Protein 3Q1D (pdb70)

Organism: Homo sapiens (NCBI:txid9606)

Secondary structure (DSSP, 8-state):
---B-SSSTTSBEEEEETTTTEEEEHHHHHTSTTTTS-EEE-GGGT-

Radius of gyration: 9.71 Å; Cα contacts (8 Å, |Δi|>4): 88; chains: 1; bounding box: 25×27×17 Å

Sequence (47 aa):
QHLMCEEHEEEKINIYCLSCEVPTCSSLCKVFGAHKDCEVAPLPTIYK

Structure (mmCIF, N/CA/C/O backbone):
data_3Q1D
#
_entry.id   3Q1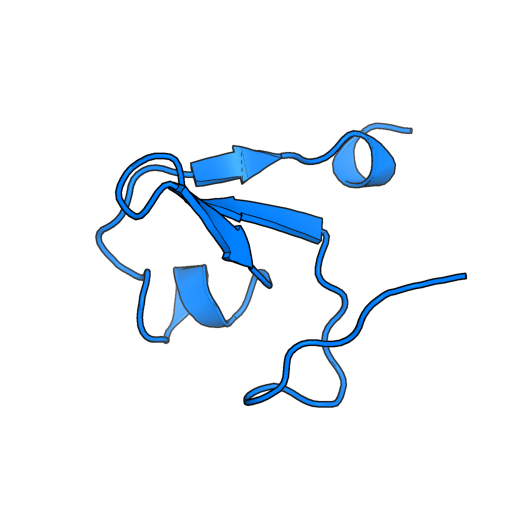D
#
_cell.length_a   47.276
_cell.length_b   47.276
_cell.length_c   87.047
_cell.angle_alpha   90.00
_cell.angle_beta   90.00
_cell.angle_gamma   120.00
#
_symmetry.space_group_name_H-M   'P 62 2 2'
#
loop_
_entity.id
_entity.type
_entity.pdbx_description
1 polymer 'Tripartite motif-containing protein 54'
2 non-polymer 'ZINC ION'
3 water water
#
loop_
_atom_site.group_PDB
_atom_site.id
_atom_site.type_symbol
_atom_site.label_atom_id
_atom_site.label_alt_id
_atom_site.label_comp_id
_atom_site.label_asym_id
_atom_site.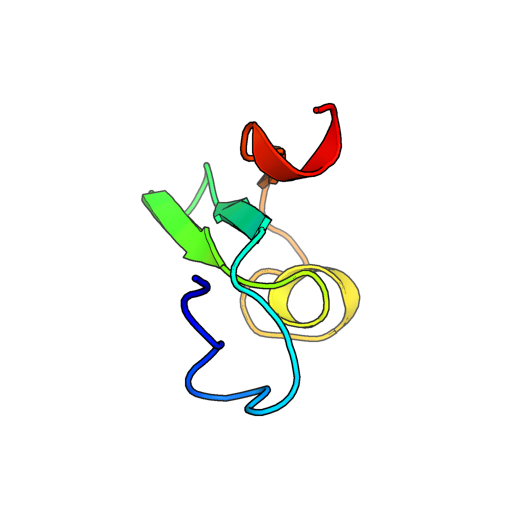label_entity_id
_atom_site.label_seq_id
_atom_site.pdbx_PDB_ins_code
_atom_site.Cartn_x
_atom_site.Cartn_y
_atom_site.Cartn_z
_atom_site.occupancy
_atom_site.B_iso_or_equiv
_atom_site.auth_seq_id
_atom_site.auth_comp_id
_atom_site.auth_asym_id
_atom_site.auth_atom_id
_atom_site.pdbx_PDB_model_num
ATOM 1 N N . GLN A 1 1 ? 28.150 2.371 9.559 1.00 62.47 122 GLN A N 1
ATOM 2 C CA . GLN A 1 1 ? 27.229 2.891 10.613 1.00 56.45 122 GLN A CA 1
ATOM 3 C C . GLN A 1 1 ? 26.919 4.375 10.432 1.00 47.40 122 GLN A C 1
ATOM 4 O O . GLN A 1 1 ? 27.812 5.219 10.520 1.00 45.81 122 GLN A O 1
ATOM 10 N N . HIS A 1 2 ? 25.647 4.682 10.188 1.00 43.43 123 HIS A N 1
ATOM 11 C CA . HIS A 1 2 ? 25.206 6.051 9.887 1.00 36.81 123 HIS A CA 1
ATOM 12 C C . HIS A 1 2 ? 23.901 6.422 10.576 1.00 33.54 123 HIS A C 1
ATOM 13 O O . HIS A 1 2 ? 23.060 5.563 10.807 1.00 37.58 123 HIS A O 1
ATOM 20 N N . LEU A 1 3 ? 23.733 7.702 10.896 1.00 28.89 124 LEU A N 1
ATOM 21 C CA . LEU A 1 3 ? 22.430 8.242 11.253 1.00 26.54 124 LEU A CA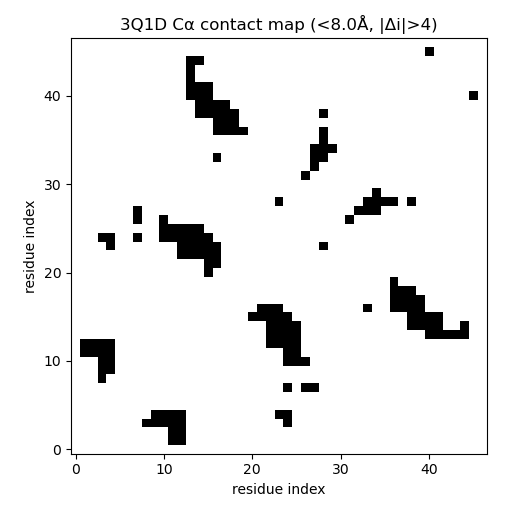 1
ATOM 22 C C . LEU A 1 3 ? 21.809 8.747 9.987 1.00 23.45 124 LEU A C 1
ATOM 23 O O . LEU A 1 3 ? 22.499 9.363 9.166 1.00 22.16 124 LEU A O 1
ATOM 28 N N . MET A 1 4 ? 20.511 8.508 9.829 1.00 23.30 125 MET A N 1
ATOM 29 C CA . MET A 1 4 ? 19.784 9.001 8.666 1.00 21.64 125 MET A CA 1
ATOM 30 C C . MET A 1 4 ? 18.921 10.162 9.084 1.00 20.26 125 MET A C 1
ATOM 31 O O . MET A 1 4 ? 18.432 10.214 10.221 1.00 22.03 125 MET A O 1
ATOM 36 N N . CYS A 1 5 ? 18.745 11.108 8.167 1.00 18.78 126 CYS A N 1
ATOM 37 C CA . CYS A 1 5 ? 17.835 12.228 8.407 1.00 18.77 126 CYS A CA 1
ATOM 38 C C . CYS A 1 5 ? 16.403 11.715 8.600 1.00 21.61 126 CYS A C 1
ATOM 39 O O . CYS A 1 5 ? 15.982 10.792 7.912 1.00 23.50 126 CYS A O 1
ATOM 42 N N . GLU A 1 6 ? 15.692 12.296 9.562 1.00 24.58 127 GLU A N 1
ATOM 43 C CA . GLU A 1 6 ? 14.276 12.004 9.819 1.00 30.61 127 GLU A CA 1
ATOM 44 C C . GLU A 1 6 ? 13.366 12.411 8.649 1.00 32.10 127 GLU A C 1
ATOM 45 O O . GLU A 1 6 ? 12.405 11.707 8.320 1.00 36.82 127 GLU A O 1
ATOM 48 N N . GLU A 1 7 ? 13.656 13.554 8.031 1.00 24.36 128 GLU A N 1
ATOM 49 C CA . GLU A 1 7 ? 12.870 14.005 6.876 1.00 23.43 128 GLU A CA 1
ATOM 50 C C . GLU A 1 7 ? 13.344 13.396 5.570 1.00 22.62 128 GLU A C 1
ATOM 51 O O . GLU A 1 7 ? 12.531 12.904 4.797 1.00 24.77 128 GLU A O 1
ATOM 57 N N . HIS A 1 8 ? 14.649 13.449 5.318 1.00 21.02 129 HIS A N 1
ATOM 58 C CA . HIS A 1 8 ? 15.229 12.893 4.085 1.00 21.21 129 HIS A CA 1
ATOM 59 C C . HIS A 1 8 ? 15.795 11.501 4.415 1.00 22.33 129 HIS A C 1
ATOM 60 O O . HIS A 1 8 ? 16.992 11.350 4.645 1.00 21.90 129 HIS A O 1
ATOM 67 N N . GLU A 1 9 ? 14.907 10.503 4.444 1.00 24.29 130 GLU A N 1
ATOM 68 C CA . GLU A 1 9 ? 15.165 9.190 5.059 1.00 26.26 130 GLU A CA 1
ATOM 69 C C . GLU A 1 9 ? 16.266 8.359 4.373 1.00 27.32 130 GLU A C 1
ATOM 70 O O . GLU A 1 9 ? 16.781 7.399 4.959 1.00 28.44 130 GLU A O 1
ATOM 72 N N . GLU A 1 10 ? 16.632 8.751 3.150 1.00 27.45 131 GLU A N 1
ATOM 73 C CA . GLU A 1 10 ? 17.737 8.135 2.412 1.00 29.20 131 GLU A CA 1
ATOM 74 C C . GLU A 1 10 ? 19.038 8.937 2.510 1.00 26.47 131 GLU A C 1
ATOM 75 O O . GLU A 1 10 ? 20.035 8.566 1.919 1.00 28.12 131 GLU A O 1
ATOM 81 N N . GLU A 1 11 ? 19.026 10.040 3.239 1.00 23.46 132 GLU A N 1
ATOM 82 C CA . GLU A 1 11 ? 20.215 10.850 3.374 1.00 22.43 132 GLU A CA 1
ATOM 83 C C . GLU A 1 11 ? 20.918 10.599 4.690 1.00 22.18 132 GLU A C 1
ATOM 84 O O . GLU A 1 11 ? 20.280 10.476 5.735 1.00 22.22 132 GLU A O 1
ATOM 90 N N . LYS A 1 12 ? 22.245 10.547 4.632 1.00 24.49 133 LYS A N 1
ATOM 91 C CA . LYS A 1 12 ? 23.055 10.438 5.828 1.00 23.08 133 LYS A CA 1
ATOM 92 C C . LYS A 1 12 ? 23.218 11.788 6.511 1.00 20.74 133 LYS A C 1
ATOM 93 O O . LYS A 1 12 ? 23.349 12.827 5.849 1.00 19.57 133 LYS A O 1
ATOM 99 N N . ILE A 1 13 ? 23.176 11.773 7.840 1.00 19.98 134 ILE A N 1
ATOM 100 C CA . ILE A 1 13 ? 23.518 12.941 8.640 1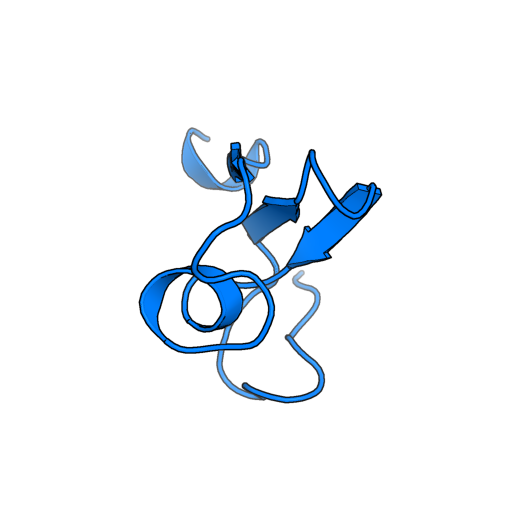.00 18.62 134 ILE A CA 1
ATOM 101 C C . ILE A 1 13 ? 25.056 13.067 8.561 1.00 18.64 134 ILE A C 1
ATOM 102 O O . IL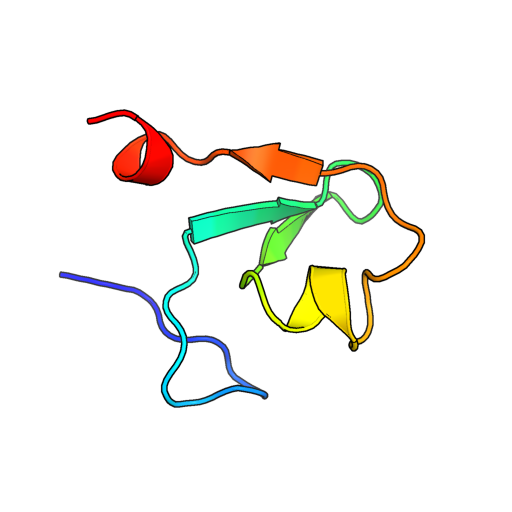E A 1 13 ? 25.784 12.264 9.135 1.00 19.46 134 ILE A O 1
ATOM 107 N N . ASN A 1 14 ? 25.526 14.057 7.812 1.00 17.89 135 ASN A N 1
ATOM 108 C CA . ASN A 1 14 ? 26.932 14.218 7.510 1.00 17.98 135 ASN A CA 1
ATOM 109 C C . ASN A 1 14 ? 27.397 15.665 7.656 1.00 16.98 135 ASN A C 1
ATOM 110 O O . ASN A 1 14 ? 28.557 15.967 7.391 1.00 18.40 135 ASN A O 1
ATOM 115 N N . ILE A 1 15 ? 26.492 16.566 8.037 1.00 15.64 136 ILE A N 1
ATOM 116 C CA . ILE A 1 15 ? 26.844 17.972 8.277 1.00 15.14 136 ILE A CA 1
ATOM 117 C C . ILE A 1 15 ? 26.303 18.469 9.636 1.00 15.27 136 ILE A C 1
ATOM 118 O O . ILE A 1 15 ? 25.497 17.800 10.268 1.00 15.06 136 ILE A O 1
ATOM 123 N N . TYR A 1 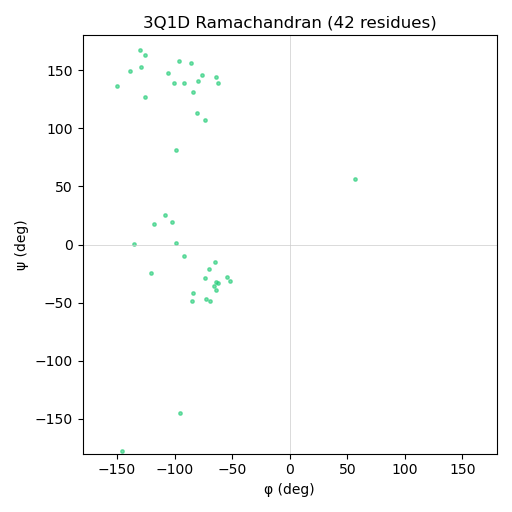16 ? 26.758 19.635 10.087 1.00 15.87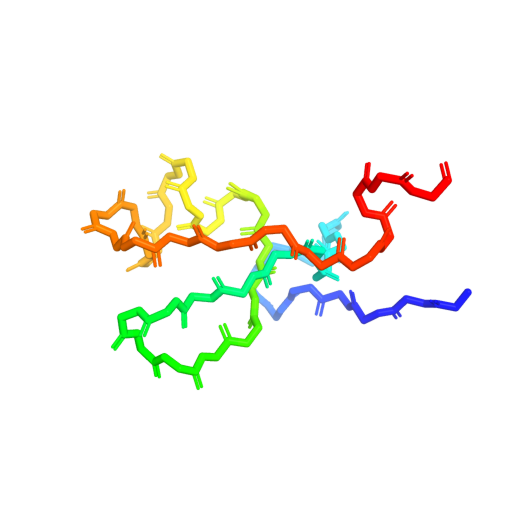 137 TYR A N 1
ATOM 124 C CA . TYR A 1 16 ? 26.302 20.199 11.350 1.00 15.85 137 TYR A CA 1
ATOM 125 C C . TYR A 1 16 ? 25.779 21.601 11.100 1.00 16.56 137 TYR A C 1
ATOM 126 O O . TYR A 1 16 ? 26.469 22.420 10.512 1.00 17.16 137 TYR A O 1
ATOM 135 N N . CYS A 1 17 ? 24.559 21.883 11.531 1.00 16.56 138 CYS A N 1
ATOM 136 C CA . CYS A 1 17 ? 24.099 23.254 11.463 1.00 18.31 138 CYS A CA 1
ATOM 137 C C . CYS A 1 17 ? 24.639 24.075 12.643 1.00 19.98 138 CYS A C 1
ATOM 138 O O . CYS A 1 17 ? 24.275 23.853 13.799 1.00 20.83 138 CYS A O 1
ATOM 141 N N . LEU A 1 18 ? 25.509 25.023 12.326 1.00 25.67 139 LEU A N 1
ATOM 142 C CA . LEU A 1 18 ? 26.107 25.889 13.326 1.00 27.51 139 LEU A CA 1
ATOM 143 C C . LEU A 1 18 ? 25.103 26.913 13.831 1.00 28.57 139 LEU A C 1
ATOM 144 O O . LEU A 1 18 ? 25.198 27.346 14.972 1.00 30.80 139 LEU A O 1
ATOM 149 N N . SER A 1 19 ? 24.139 27.286 12.985 1.00 27.18 140 SER A N 1
ATOM 150 C CA . SER A 1 19 ? 23.116 28.261 13.372 1.00 28.47 140 SER A CA 1
ATOM 151 C C . SER A 1 19 ? 22.106 27.678 14.360 1.00 29.37 140 SER A C 1
ATOM 152 O O . SER A 1 19 ? 21.810 28.293 15.374 1.00 32.20 140 SER A O 1
ATOM 155 N N . CYS A 1 20 ? 21.599 26.487 14.073 1.00 28.32 141 CYS A N 1
ATOM 156 C CA . CYS A 1 20 ? 20.622 25.838 14.942 1.00 29.65 141 CYS A CA 1
ATOM 157 C C . CYS A 1 20 ? 21.270 24.923 15.973 1.00 30.73 141 CYS A C 1
ATOM 158 O O . CYS A 1 20 ? 20.593 24.426 16.872 1.00 32.31 141 CYS A O 1
ATOM 161 N N . GLU A 1 21 ? 22.571 24.684 15.824 1.00 30.50 142 GLU A N 1
ATOM 162 C CA . GLU A 1 21 ? 23.310 23.759 16.688 1.00 31.66 142 GLU A CA 1
ATOM 163 C C . GLU A 1 21 ? 22.720 22.328 16.697 1.00 30.47 142 GLU A C 1
ATOM 164 O O . GLU A 1 21 ? 22.381 21.773 17.749 1.00 32.16 142 GLU A O 1
ATOM 170 N N . VAL A 1 22 ? 22.622 21.736 15.501 1.00 27.53 143 VAL A N 1
ATOM 171 C CA . VAL A 1 22 ? 22.058 20.405 15.320 1.00 25.80 143 VAL A CA 1
ATOM 172 C C . VAL A 1 22 ? 22.709 19.709 14.112 1.00 24.29 143 VAL A C 1
ATOM 173 O O . VAL A 1 22 ? 22.906 20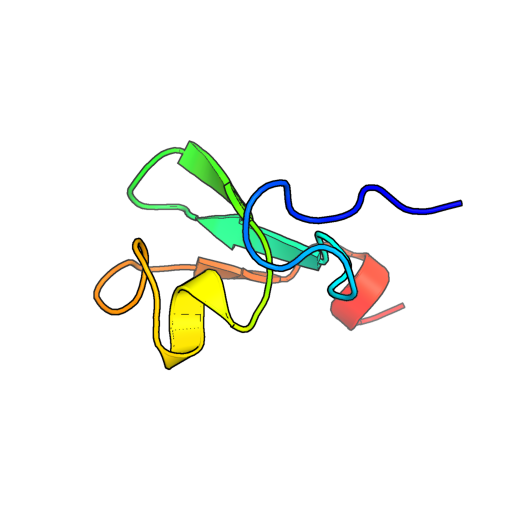.331 13.073 1.00 22.92 143 VAL A O 1
ATOM 177 N N . PRO A 1 23 ? 23.071 18.418 14.248 1.00 24.40 144 PRO A N 1
ATOM 178 C CA . PRO A 1 23 ? 23.537 17.706 13.071 1.00 23.64 144 PRO A CA 1
ATOM 179 C C . PRO A 1 23 ? 22.418 17.591 12.044 1.00 23.32 144 PRO A C 1
ATOM 180 O O . PRO A 1 23 ? 21.248 17.439 12.412 1.00 23.14 144 PRO A O 1
ATOM 184 N N . THR A 1 24 ? 22.769 17.674 10.762 1.00 17.58 145 THR A N 1
ATOM 185 C CA . THR A 1 24 ? 21.748 17.573 9.716 1.00 16.51 145 THR A CA 1
ATOM 186 C C . THR A 1 24 ? 22.272 16.874 8.451 1.00 14.87 145 THR A C 1
ATOM 187 O O . THR A 1 24 ? 23.394 16.392 8.449 1.00 14.70 145 THR A O 1
ATOM 191 N N . CYS A 1 25 ? 21.433 16.780 7.416 1.00 14.49 146 CYS A N 1
ATOM 192 C CA . CYS A 1 25 ? 21.803 16.166 6.146 1.00 14.41 146 CYS A CA 1
ATOM 193 C C . CYS A 1 25 ? 21.982 17.246 5.062 1.00 13.42 146 CYS A C 1
ATOM 194 O O . CYS A 1 25 ? 21.560 18.393 5.236 1.00 12.53 146 CYS A O 1
ATOM 197 N N A SER A 1 26 ? 22.619 16.873 3.958 0.50 13.96 147 SER A N 1
ATOM 198 N N B SER A 1 26 ? 22.609 16.872 3.949 0.50 13.76 147 SER A N 1
ATOM 199 C CA A SER A 1 26 ? 22.925 17.831 2.900 0.50 14.40 147 SER A CA 1
ATOM 200 C CA B SER A 1 26 ? 22.943 17.839 2.901 0.50 13.99 147 SER A CA 1
ATOM 201 C C A SER A 1 26 ? 21.679 18.460 2.286 0.50 13.51 147 SER A C 1
ATOM 202 C C B SER A 1 26 ? 21.727 18.408 2.156 0.50 13.39 147 SER A C 1
ATOM 203 O O A SER A 1 26 ? 21.683 19.647 1.973 0.50 13.78 147 SER A O 1
ATOM 204 O O B SER A 1 26 ? 21.804 19.505 1.609 0.50 13.79 147 SER A O 1
ATOM 209 N N . LEU A 1 27 ? 20.621 17.666 2.129 1.00 13.75 148 LEU A N 1
ATOM 210 C CA . LEU A 1 27 ? 19.383 18.149 1.500 1.00 13.62 148 LEU A CA 1
ATOM 211 C C . LEU A 1 27 ? 18.639 19.153 2.398 1.00 13.08 148 LEU A C 1
ATOM 212 O O . LEU A 1 27 ? 17.926 20.021 1.907 1.00 12.52 148 LEU A O 1
ATOM 217 N N . CYS A 1 28 ? 18.825 19.023 3.711 1.00 13.09 149 CYS A N 1
ATOM 218 C CA . CYS A 1 28 ? 18.294 19.990 4.669 1.00 14.14 149 CYS A CA 1
ATOM 219 C C . CYS A 1 28 ? 18.958 21.349 4.446 1.00 12.94 149 CYS A C 1
ATOM 220 O O . CYS A 1 28 ? 18.347 22.389 4.638 1.00 13.63 149 CYS A O 1
ATOM 223 N N . LYS A 1 29 ? 20.216 21.327 4.015 1.00 12.51 150 LYS A N 1
ATOM 224 C CA . LYS A 1 29 ? 20.931 22.554 3.663 1.00 13.08 150 LYS A CA 1
ATOM 225 C C . LYS A 1 29 ? 20.652 23.052 2.215 1.00 13.27 150 LYS A C 1
ATOM 226 O O . LYS A 1 29 ? 20.507 24.243 2.000 1.00 14.44 150 LYS A O 1
ATOM 232 N N . VAL A 1 30 ? 20.595 22.149 1.236 1.00 14.30 151 VAL A N 1
ATOM 233 C CA . VAL A 1 30 ? 20.375 22.552 -0.145 1.00 13.99 151 VAL A CA 1
ATOM 234 C C . VAL A 1 30 ? 18.945 23.073 -0.314 1.00 14.15 151 VAL A C 1
ATOM 235 O O . VAL A 1 30 ? 18.754 24.150 -0.857 1.00 15.69 151 VAL A O 1
ATOM 239 N N . PHE A 1 31 ? 17.952 22.334 0.176 1.00 13.51 152 PHE A N 1
ATOM 240 C CA . PHE A 1 31 ? 16.545 22.693 -0.060 1.00 14.50 152 PHE A CA 1
ATOM 241 C C . PHE A 1 31 ? 15.685 22.957 1.198 1.00 15.77 152 PHE A C 1
ATOM 242 O O . PHE A 1 31 ? 14.649 23.631 1.133 1.00 17.31 152 PHE A O 1
ATOM 250 N N . GLY A 1 32 ? 16.103 22.373 2.317 1.00 15.33 153 GLY A N 1
ATOM 251 C CA . GLY A 1 32 ? 15.231 22.159 3.457 1.00 17.63 153 GLY A CA 1
ATOM 252 C C . GLY A 1 32 ? 15.297 23.220 4.525 1.00 18.40 153 GLY A C 1
ATOM 253 O O . GLY A 1 32 ? 15.481 24.407 4.238 1.00 18.02 153 GLY A O 1
ATOM 254 N N . ALA A 1 33 ? 15.145 22.775 5.764 1.00 19.55 154 ALA A N 1
ATOM 255 C CA . ALA A 1 33 ? 14.910 23.668 6.879 1.00 21.05 154 ALA A CA 1
ATOM 256 C C . ALA A 1 33 ? 16.132 24.508 7.243 1.00 19.50 154 ALA A C 1
ATOM 257 O O . ALA A 1 33 ? 15.993 25.545 7.875 1.00 20.77 154 ALA A O 1
ATOM 259 N N . HIS A 1 34 ? 17.328 24.060 6.854 1.00 17.74 155 HIS A N 1
ATOM 260 C CA . HIS A 1 34 ? 18.545 24.776 7.194 1.00 17.10 155 HIS A CA 1
ATOM 261 C C . HIS A 1 34 ? 19.159 25.466 5.965 1.00 16.75 155 HIS A C 1
ATOM 262 O O . HIS A 1 34 ? 20.356 25.712 5.940 1.00 17.62 155 HIS A O 1
ATOM 269 N N . LYS A 1 35 ? 18.352 25.794 4.960 1.00 17.39 156 LYS A N 1
ATOM 270 C CA . LYS A 1 35 ? 18.891 26.293 3.691 1.00 18.09 156 LYS A CA 1
ATOM 271 C C . LYS A 1 35 ? 19.644 27.610 3.835 1.00 19.83 156 LYS A C 1
ATOM 272 O O . LYS A 1 35 ? 20.615 27.840 3.119 1.00 21.48 156 LYS A O 1
ATOM 278 N N . ASP A 1 36 ? 19.209 28.465 4.755 1.00 30.39 157 ASP A N 1
ATOM 279 C CA . ASP A 1 36 ? 19.889 29.735 4.975 1.00 32.59 157 ASP A CA 1
ATOM 280 C C . ASP A 1 36 ? 20.789 29.739 6.212 1.00 29.54 157 ASP A C 1
ATOM 281 O O . ASP A 1 36 ? 21.135 30.791 6.726 1.00 32.85 157 ASP A O 1
ATOM 286 N N . CYS A 1 37 ? 21.158 28.560 6.693 1.00 25.13 158 CYS A N 1
ATOM 287 C CA . CYS A 1 37 ? 21.948 28.452 7.903 1.00 24.31 158 CYS A CA 1
ATOM 288 C C . CYS A 1 37 ? 23.428 28.322 7.560 1.00 24.19 158 CYS A C 1
ATOM 289 O O . CYS A 1 37 ? 23.775 27.902 6.452 1.00 23.84 158 CYS A O 1
ATOM 292 N N . GLU A 1 38 ? 24.302 28.668 8.499 1.00 25.73 159 GLU A N 1
ATOM 293 C CA . GLU A 1 38 ? 25.725 28.343 8.335 1.00 25.88 159 GLU A CA 1
ATOM 294 C C . GLU A 1 38 ? 26.000 26.925 8.804 1.00 21.78 159 GLU A C 1
ATOM 295 O O . GLU A 1 38 ? 25.548 26.531 9.874 1.00 22.39 159 GLU A O 1
ATOM 301 N N . VAL A 1 39 ? 26.703 26.140 7.988 1.00 19.68 160 VAL A N 1
ATOM 302 C CA . VAL A 1 39 ? 26.944 24.731 8.306 1.00 16.96 160 VAL A CA 1
ATOM 303 C C . VAL A 1 39 ? 28.445 24.393 8.284 1.00 17.47 160 VAL A C 1
ATOM 304 O O . VAL A 1 39 ? 29.257 25.140 7.742 1.00 19.46 160 VAL A O 1
ATOM 308 N N . ALA A 1 40 ? 28.782 23.264 8.894 1.00 16.61 161 ALA A N 1
ATOM 309 C CA . ALA A 1 40 ? 30.127 22.728 8.937 1.00 16.31 161 ALA A CA 1
ATOM 310 C C . ALA A 1 40 ? 30.068 21.265 8.499 1.00 15.34 161 ALA A C 1
ATOM 311 O O . ALA A 1 40 ? 29.029 20.605 8.676 1.00 15.94 161 ALA A O 1
ATOM 313 N N . PRO A 1 41 ? 31.173 20.740 7.927 1.00 14.80 162 PRO A N 1
ATOM 314 C CA . PRO A 1 41 ? 31.213 19.310 7.640 1.00 14.98 162 PRO A CA 1
ATOM 315 C C . PRO A 1 41 ? 31.445 18.492 8.909 1.00 17.79 162 PRO A C 1
ATOM 316 O O . PRO A 1 41 ? 32.139 18.932 9.814 1.00 18.61 162 PRO A O 1
ATOM 320 N N . LEU A 1 42 ? 30.849 17.313 8.973 1.00 15.11 163 LEU A N 1
ATOM 321 C CA . LEU A 1 42 ? 31.223 16.334 9.976 1.00 15.69 163 LEU A CA 1
ATOM 322 C C . LEU A 1 42 ? 32.417 15.518 9.432 1.00 16.13 163 LEU A C 1
ATOM 323 O O . LEU A 1 42 ? 32.619 15.464 8.214 1.00 16.75 163 LEU A O 1
ATOM 328 N N . PRO A 1 43 ? 33.233 14.911 10.316 1.00 18.53 164 PRO A N 1
ATOM 329 C CA . PRO A 1 43 ? 34.474 14.266 9.850 1.00 20.57 164 PRO A CA 1
ATOM 330 C C . PRO A 1 43 ? 34.290 13.287 8.699 1.00 22.12 164 PRO A C 1
ATOM 331 O O . PRO A 1 43 ? 35.170 13.145 7.854 1.00 24.55 164 PRO A O 1
ATOM 335 N N . THR A 1 44 ? 33.140 12.639 8.659 1.00 23.28 165 THR A N 1
ATOM 336 C CA . THR A 1 44 ? 32.812 11.718 7.592 1.00 26.54 165 THR A CA 1
ATOM 337 C C . THR A 1 44 ? 32.932 12.336 6.187 1.00 25.93 165 THR A C 1
ATOM 338 O O . THR A 1 44 ? 33.203 11.619 5.233 1.00 29.64 165 THR A O 1
ATOM 342 N N . ILE A 1 45 ? 32.735 13.654 6.081 1.00 22.81 166 ILE A N 1
ATOM 343 C CA . ILE A 1 45 ? 32.840 14.393 4.807 1.00 23.89 166 ILE A CA 1
ATOM 344 C C . ILE A 1 45 ? 34.259 14.412 4.245 1.00 24.67 166 ILE A C 1
ATOM 345 O O . ILE A 1 45 ? 34.441 14.361 3.041 1.00 27.27 166 ILE A O 1
ATOM 350 N N . TYR A 1 46 ? 35.265 14.477 5.114 1.00 23.94 167 TYR A N 1
ATOM 351 C CA . TYR A 1 46 ? 36.648 14.582 4.654 1.00 25.68 167 TYR A CA 1
ATOM 352 C C . TYR A 1 46 ? 37.569 13.410 5.047 1.00 30.01 167 TYR A C 1
ATOM 353 O O . TYR A 1 46 ? 38.796 13.524 4.973 1.00 32.16 167 TYR A O 1
ATOM 362 N N . LYS A 1 47 ? 36.973 12.284 5.435 1.00 33.70 168 LYS A N 1
ATOM 363 C CA . LYS A 1 47 ? 37.715 11.095 5.916 1.00 40.23 168 LYS A CA 1
ATOM 364 C C . LYS A 1 47 ? 38.605 10.431 4.854 1.00 46.67 168 LYS A C 1
ATOM 365 O O . LYS A 1 47 ? 38.399 10.598 3.640 1.00 48.26 168 LYS A O 1
#

CATH classification: 3.30.160.60

Solvent-accessible surface area: 3560 Å² total; per-residue (Å²): 223,94,128,91,12,138,122,37,75,161,53,95,31,28,16,68,0,100,68,69,133,62,64,5,0,39,60,8,62,91,154,14,78,24,109,136,22,131,50,27,75,49,86,47,87,147,194

B-factor: mean 25.67, std 11.5, range [12.51, 78.94]

Nearest PDB structures (foldseek):
  3q1d-assembly1_A-2  TM=1.022E+00  e=1.716E-09  Homo sapiens
  3ddt-assembly2_C-2  TM=9.924E-01  e=5.389E-07  Homo sapiens
  3ddt-assembly1_B  TM=9.995E-01  e=1.389E-06  Homo sapiens
  2dja-assembly1_A  TM=8.263E-01  e=4.667E-04  Homo sapiens
  2yvr-assembly1_A  TM=9.205E-01  e=3.799E-03  Homo sapiens

Foldseek 3Di:
DFDAAPVRRPFTQFKAFPQVGGGHGPCCCVPRDCVVTDMGTHVVVPD

InterPro domains:
  IPR000315 B-box-type zinc finger [PF00643] (122-157)
  IPR000315 B-box-type zinc finger [PS50119] (121-163)
  IPR000315 B-box-type zinc finger [SM00336] (121-163)
  IPR001841 Zinc finger, RING-type [PS50089] (26-82)
  IPR001841 Zinc finger, RING-type [SM00184] (26-81)
  IPR013083 Zinc finger, RING/FYVE/PHD-type [G3DSA:3.30.40.10] (13-114)
  IPR017903 COS domain [PS51262] (271-329)
  IPR017907 Zinc finger, RING-type, conserved site [PS00518] (42-51)
  IPR027370 Zinc finger, RING-type, eukaryotic [PF13445] (26-79)
  IPR033492 Tripartite motif-containing protein 54, B-box-type 2 zinc finger [cd19833] (124-166)
  IPR042752 TRIM54, RING finger, HC subclass [cd16761] (24-82)
  IPR050143 Tripartite motif-containing [PTHR24103] (22-343)

GO terms:
  GO:0005515 protein binding (F, IPI)